Protein AF-V6M0J4-F1 (afdb_monomer_lite)

Structure (mmCIF, N/CA/C/O backbone):
data_AF-V6M0J4-F1
#
_entry.id   AF-V6M0J4-F1
#
loop_
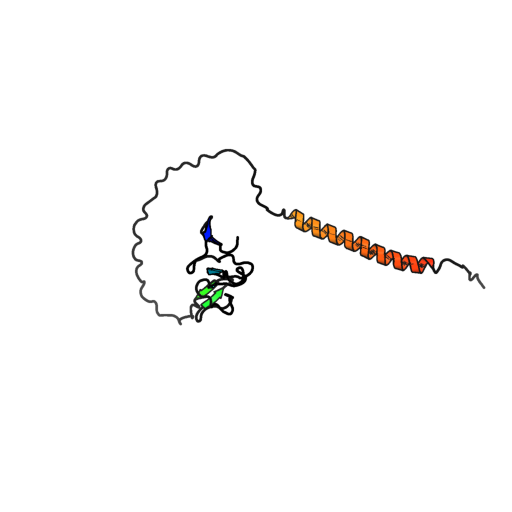_atom_site.group_PDB
_atom_site.id
_atom_site.type_symbol
_atom_site.label_atom_id
_atom_site.label_alt_id
_atom_site.label_comp_id
_atom_site.label_asym_id
_atom_site.label_entity_id
_atom_site.label_seq_id
_atom_site.pdbx_PDB_ins_code
_atom_site.Cartn_x
_atom_site.Cartn_y
_atom_site.Cartn_z
_atom_site.occupancy
_atom_site.B_iso_or_equiv
_atom_site.auth_seq_id
_atom_site.auth_comp_id
_atom_site.auth_asym_id
_atom_site.auth_atom_id
_atom_site.pdbx_PDB_model_num
ATOM 1 N N . MET A 1 1 ? 11.066 2.388 -6.222 1.00 78.69 1 MET A N 1
ATOM 2 C CA . MET A 1 1 ? 11.862 1.224 -5.805 1.00 78.69 1 MET A CA 1
ATOM 3 C C . MET A 1 1 ? 10.951 0.380 -4.952 1.00 78.69 1 MET A C 1
ATOM 5 O O . MET A 1 1 ? 10.322 0.943 -4.059 1.00 78.69 1 MET A O 1
ATOM 9 N N . ASP A 1 2 ? 10.825 -0.899 -5.272 1.00 92.31 2 ASP A N 1
ATOM 10 C CA . ASP A 1 2 ? 10.131 -1.843 -4.402 1.00 92.31 2 ASP A CA 1
ATOM 11 C C . ASP A 1 2 ? 10.992 -2.155 -3.166 1.00 92.31 2 ASP A C 1
ATOM 13 O O . ASP A 1 2 ? 12.186 -1.837 -3.140 1.00 92.31 2 ASP A O 1
ATOM 17 N N . GLY A 1 3 ? 10.378 -2.693 -2.113 1.00 94.94 3 GLY A N 1
ATOM 18 C CA . GLY A 1 3 ? 11.055 -2.979 -0.843 1.00 94.94 3 GLY A CA 1
ATOM 19 C C . GLY A 1 3 ? 11.372 -1.737 -0.004 1.00 94.94 3 GLY A C 1
ATOM 20 O O . GLY A 1 3 ? 12.173 -1.810 0.931 1.00 94.94 3 GLY A O 1
ATOM 21 N N . GLN A 1 4 ? 10.751 -0.592 -0.313 1.00 96.81 4 GLN A N 1
ATOM 22 C CA . GLN A 1 4 ? 10.902 0.646 0.454 1.00 96.81 4 GLN A CA 1
ATOM 23 C C . GLN A 1 4 ? 9.554 1.210 0.902 1.00 96.81 4 GLN A C 1
ATOM 25 O O . GLN A 1 4 ? 8.561 1.144 0.177 1.00 96.81 4 GLN A O 1
ATOM 30 N N . TYR A 1 5 ? 9.537 1.806 2.090 1.00 96.00 5 TYR A N 1
ATOM 31 C CA . TYR A 1 5 ? 8.404 2.543 2.636 1.00 96.00 5 TYR A CA 1
ATOM 32 C C . TYR A 1 5 ? 8.797 3.997 2.905 1.00 96.00 5 TYR A C 1
ATOM 34 O O . TYR A 1 5 ? 9.978 4.348 2.979 1.00 96.00 5 TYR A O 1
ATOM 42 N N . CYS A 1 6 ? 7.794 4.862 3.031 1.00 94.31 6 CYS A N 1
ATOM 43 C CA . CYS A 1 6 ? 8.013 6.268 3.337 1.00 94.31 6 CYS A CA 1
ATOM 44 C C . CYS A 1 6 ? 8.075 6.470 4.855 1.00 94.31 6 CYS A C 1
ATOM 46 O O . CYS A 1 6 ? 7.067 6.284 5.546 1.00 94.31 6 CYS A O 1
ATOM 48 N N . ASN A 1 7 ? 9.236 6.886 5.361 1.00 94.12 7 ASN A N 1
ATOM 49 C CA . ASN A 1 7 ? 9.404 7.330 6.740 1.00 94.12 7 ASN A CA 1
ATOM 50 C C . ASN A 1 7 ? 9.652 8.845 6.754 1.00 94.12 7 ASN A C 1
ATOM 52 O O . ASN A 1 7 ? 10.769 9.321 6.536 1.00 94.12 7 ASN A O 1
ATOM 56 N N . GLY A 1 8 ? 8.576 9.613 6.933 1.00 90.50 8 GLY A N 1
ATOM 57 C CA . GLY A 1 8 ? 8.615 11.070 6.837 1.00 90.50 8 GLY A CA 1
ATOM 58 C C . GLY A 1 8 ? 8.882 11.536 5.405 1.00 90.50 8 GLY A C 1
ATOM 59 O O . GLY A 1 8 ? 7.976 11.549 4.580 1.00 90.50 8 GLY A O 1
ATOM 60 N N . SER A 1 9 ? 10.117 11.949 5.115 1.00 90.50 9 SER A N 1
ATOM 61 C CA . SER A 1 9 ? 10.560 12.367 3.768 1.00 90.50 9 SER A CA 1
ATOM 62 C C . SER A 1 9 ? 11.628 11.445 3.174 1.00 90.50 9 SER A C 1
ATOM 64 O O . SER A 1 9 ? 12.157 11.725 2.100 1.00 90.50 9 SER A O 1
ATOM 66 N N . THR A 1 10 ? 11.948 10.350 3.864 1.00 94.88 10 THR A N 1
ATOM 67 C CA . THR A 1 10 ? 13.037 9.444 3.498 1.00 94.88 10 THR A CA 1
ATOM 68 C C . THR A 1 10 ? 12.475 8.100 3.061 1.00 94.88 10 THR A C 1
ATOM 70 O O . THR A 1 10 ? 11.574 7.550 3.698 1.00 94.88 10 THR A O 1
ATOM 73 N N . ALA A 1 11 ? 13.020 7.566 1.971 1.00 95.94 11 ALA A N 1
ATOM 74 C CA . ALA A 1 11 ? 12.740 6.207 1.543 1.00 95.94 11 ALA A CA 1
ATOM 75 C C . ALA A 1 11 ? 13.604 5.235 2.361 1.00 95.94 11 ALA A C 1
ATOM 77 O O . ALA A 1 11 ? 14.831 5.346 2.373 1.00 95.94 11 ALA A O 1
ATOM 78 N N . THR A 1 12 ? 12.952 4.314 3.066 1.00 97.06 12 THR A N 1
ATOM 79 C CA . THR A 1 12 ? 13.591 3.409 4.031 1.00 97.06 12 THR A CA 1
ATOM 80 C C . THR A 1 12 ? 13.243 1.966 3.691 1.00 97.06 12 THR A C 1
ATOM 82 O O . THR A 1 12 ? 12.137 1.693 3.229 1.00 97.06 12 THR A O 1
ATOM 85 N N . THR A 1 13 ? 14.166 1.032 3.924 1.00 96.94 13 THR A N 1
ATOM 86 C CA . THR A 1 13 ? 13.932 -0.407 3.728 1.00 96.94 13 THR A CA 1
ATOM 87 C C . THR A 1 13 ? 12.759 -0.899 4.566 1.00 96.94 13 THR A C 1
ATOM 89 O O . THR A 1 13 ? 12.646 -0.550 5.740 1.00 96.94 13 THR A O 1
ATOM 92 N N . CYS A 1 14 ? 11.899 -1.715 3.967 1.00 97.56 14 CYS A N 1
ATOM 93 C CA . CYS A 1 14 ? 10.737 -2.284 4.639 1.00 97.56 14 CYS A CA 1
ATOM 94 C C . CYS A 1 14 ? 11.093 -3.190 5.824 1.00 97.56 14 CYS A C 1
ATOM 96 O O . CYS A 1 14 ? 12.137 -3.841 5.834 1.00 97.56 14 CYS A O 1
ATOM 98 N N . ALA A 1 15 ? 10.204 -3.217 6.816 1.00 95.69 15 ALA A N 1
ATOM 99 C CA . ALA A 1 15 ? 10.331 -3.986 8.050 1.00 95.69 15 ALA A CA 1
ATOM 100 C C . ALA A 1 15 ? 8.933 -4.362 8.571 1.00 95.69 15 ALA A C 1
ATOM 102 O O . ALA A 1 15 ? 7.943 -3.745 8.179 1.00 95.69 15 ALA A O 1
ATOM 103 N N . ASP A 1 16 ? 8.843 -5.349 9.461 1.00 94.00 16 ASP A N 1
ATOM 104 C CA . ASP A 1 16 ? 7.561 -5.935 9.883 1.00 94.00 16 ASP A CA 1
ATOM 105 C C . ASP A 1 16 ? 6.618 -4.964 10.627 1.00 94.00 16 ASP A C 1
ATOM 107 O O . ASP A 1 16 ? 5.401 -5.066 10.488 1.00 94.00 16 ASP A O 1
ATOM 111 N N . ASP A 1 17 ? 7.152 -3.979 11.359 1.00 89.62 17 ASP A N 1
ATOM 112 C CA . ASP A 1 17 ? 6.377 -3.094 12.252 1.00 89.62 17 ASP A CA 1
ATOM 113 C C . ASP A 1 17 ? 6.244 -1.640 11.753 1.00 89.62 17 ASP A C 1
ATOM 115 O O . ASP A 1 17 ? 6.164 -0.687 12.534 1.00 89.62 17 ASP A O 1
ATOM 119 N N . ILE A 1 18 ? 6.228 -1.434 10.437 1.00 93.88 18 ILE A N 1
ATOM 120 C CA . ILE A 1 18 ? 6.093 -0.093 9.850 1.00 93.88 18 ILE A CA 1
ATOM 121 C C . ILE A 1 18 ? 4.649 0.432 9.896 1.00 93.88 18 ILE A C 1
ATOM 123 O O . ILE A 1 18 ? 3.673 -0.318 9.888 1.00 93.88 18 ILE A O 1
ATOM 127 N N . THR A 1 19 ? 4.505 1.759 9.919 1.00 90.25 19 THR A N 1
ATOM 128 C CA . THR A 1 19 ? 3.200 2.445 9.979 1.00 90.25 19 THR A CA 1
ATOM 129 C C . THR A 1 19 ? 2.679 2.903 8.617 1.00 90.25 19 THR A C 1
ATOM 131 O O . THR A 1 19 ? 1.514 3.281 8.506 1.00 90.25 19 THR A O 1
ATOM 134 N N . SER A 1 20 ? 3.511 2.868 7.573 1.00 92.06 20 SER A N 1
ATOM 135 C CA . SER A 1 20 ? 3.124 3.186 6.197 1.00 92.06 20 SER A CA 1
ATOM 136 C C . SER A 1 20 ? 3.437 2.012 5.273 1.00 92.06 20 SER A C 1
ATOM 138 O O . SER A 1 20 ? 4.304 1.197 5.569 1.00 92.06 20 SER A O 1
ATOM 140 N N . ALA A 1 21 ? 2.692 1.885 4.174 1.00 94.06 21 ALA A N 1
ATOM 141 C CA . ALA A 1 21 ? 2.801 0.721 3.303 1.00 94.06 21 ALA A CA 1
ATOM 142 C C . ALA A 1 21 ? 4.182 0.619 2.645 1.00 94.06 21 ALA A C 1
ATOM 144 O O . ALA A 1 21 ? 4.661 1.570 2.018 1.00 94.06 21 ALA A O 1
ATOM 145 N N . CYS A 1 22 ? 4.767 -0.572 2.734 1.00 97.19 22 CYS A N 1
ATOM 146 C CA . CYS A 1 22 ? 5.879 -0.974 1.896 1.00 97.19 22 CYS A CA 1
ATOM 147 C C . CYS A 1 22 ? 5.429 -0.993 0.434 1.00 97.19 22 CYS A C 1
ATOM 149 O O . CYS A 1 22 ? 4.379 -1.551 0.101 1.00 97.19 22 CYS A O 1
ATOM 151 N N . LYS A 1 23 ? 6.213 -0.381 -0.452 1.00 96.19 23 LYS A N 1
ATOM 152 C CA . LYS A 1 23 ? 5.979 -0.467 -1.890 1.00 96.19 23 LYS A CA 1
ATOM 153 C C . LYS A 1 23 ? 6.438 -1.841 -2.377 1.00 96.19 23 LYS A C 1
ATOM 155 O O . LYS A 1 23 ? 7.636 -2.101 -2.415 1.00 96.19 23 LYS A O 1
ATOM 160 N N . CYS A 1 24 ? 5.484 -2.686 -2.751 1.00 96.56 24 CYS A N 1
ATOM 161 C CA . CYS A 1 24 ? 5.719 -4.003 -3.338 1.00 96.56 24 CYS A CA 1
ATOM 162 C C . CYS A 1 24 ? 4.909 -4.108 -4.629 1.00 96.56 24 CYS A C 1
ATOM 164 O O . CYS A 1 24 ? 3.710 -4.371 -4.574 1.00 96.56 24 CYS A O 1
ATOM 166 N N . GLN A 1 25 ? 5.529 -3.798 -5.770 1.00 94.12 25 GLN A N 1
ATOM 167 C CA . GLN A 1 25 ? 4.882 -3.737 -7.082 1.00 94.12 25 GLN A CA 1
ATOM 168 C C . GLN A 1 25 ? 3.477 -3.104 -6.997 1.00 94.12 25 GLN A C 1
ATOM 170 O O . GLN A 1 25 ? 3.353 -1.916 -6.668 1.00 94.12 25 GLN A O 1
ATOM 175 N N . ASP A 1 26 ? 2.429 -3.899 -7.228 1.00 92.31 26 ASP A N 1
ATOM 176 C CA . ASP A 1 26 ? 1.028 -3.478 -7.214 1.00 92.31 26 ASP A CA 1
ATOM 177 C C . ASP A 1 26 ? 0.228 -4.000 -6.005 1.00 92.31 26 ASP A C 1
ATOM 179 O O . ASP A 1 26 ? -0.954 -3.672 -5.872 1.00 92.31 26 ASP A O 1
ATOM 183 N N . VAL A 1 27 ? 0.838 -4.772 -5.094 1.00 94.44 27 VAL A N 1
ATOM 184 C CA . VAL A 1 27 ? 0.149 -5.258 -3.887 1.00 94.44 27 VAL A CA 1
ATOM 185 C C . VAL A 1 27 ? 0.135 -4.198 -2.786 1.00 94.44 27 VAL A C 1
ATOM 187 O O . VAL A 1 27 ? 1.098 -3.465 -2.555 1.00 94.44 27 VAL A O 1
ATOM 190 N N . ALA A 1 28 ? -1.011 -4.084 -2.116 1.00 93.56 28 ALA A N 1
ATOM 191 C CA . ALA A 1 28 ? -1.255 -3.070 -1.102 1.00 93.56 28 ALA A CA 1
ATOM 192 C C . ALA A 1 28 ? -1.072 -3.618 0.318 1.00 93.56 28 ALA A C 1
ATOM 194 O O . ALA A 1 28 ? -1.165 -4.817 0.568 1.00 93.56 28 ALA A O 1
ATOM 195 N N . ASN A 1 29 ? -0.880 -2.691 1.257 1.00 95.12 29 ASN A N 1
ATOM 196 C CA . ASN A 1 29 ? -0.872 -2.939 2.700 1.00 95.12 29 ASN A CA 1
ATOM 197 C C . ASN A 1 29 ? 0.197 -3.937 3.182 1.00 95.12 29 ASN A C 1
ATOM 199 O O . ASN A 1 29 ? 0.047 -4.540 4.247 1.00 95.12 29 ASN A O 1
ATOM 203 N N . CYS A 1 30 ? 1.287 -4.086 2.429 1.00 96.88 30 CYS A N 1
ATOM 204 C CA . CYS A 1 30 ? 2.440 -4.862 2.857 1.00 96.88 30 CYS A CA 1
ATOM 205 C C . CYS A 1 30 ? 3.253 -4.098 3.915 1.00 96.88 30 CYS A C 1
ATOM 207 O O . CYS A 1 30 ? 3.483 -2.893 3.781 1.00 96.88 30 CYS A O 1
ATOM 209 N N . ALA A 1 31 ? 3.733 -4.813 4.928 1.00 97.31 31 ALA A N 1
ATOM 210 C CA . ALA A 1 31 ? 4.828 -4.377 5.792 1.00 97.31 31 ALA A CA 1
ATOM 211 C C . ALA A 1 31 ? 6.186 -4.753 5.179 1.00 97.31 31 ALA A C 1
ATOM 213 O O . ALA A 1 31 ? 7.124 -3.964 5.211 1.00 97.31 31 ALA A O 1
ATOM 214 N N . THR A 1 32 ? 6.263 -5.917 4.530 1.00 97.38 32 THR A N 1
ATOM 215 C CA . THR A 1 32 ? 7.442 -6.401 3.796 1.00 97.38 32 THR A CA 1
ATOM 216 C C . THR A 1 32 ? 7.022 -7.014 2.462 1.00 97.38 32 THR A C 1
ATOM 218 O O . THR A 1 32 ? 5.898 -7.505 2.327 1.00 97.38 32 THR A O 1
ATOM 221 N N . CYS A 1 33 ? 7.908 -6.989 1.465 1.00 97.50 33 CYS A N 1
ATOM 222 C CA . CYS A 1 33 ? 7.696 -7.693 0.200 1.00 97.50 33 CYS A CA 1
ATOM 223 C C . CYS A 1 33 ? 8.212 -9.126 0.301 1.00 97.50 33 CYS A C 1
ATOM 225 O O . CYS A 1 33 ? 9.147 -9.404 1.049 1.00 97.50 33 CYS A O 1
ATOM 227 N N . ASN A 1 34 ? 7.621 -10.030 -0.469 1.00 96.00 34 ASN A N 1
ATOM 228 C CA . ASN A 1 34 ? 8.179 -11.353 -0.667 1.00 96.00 34 ASN A CA 1
ATOM 229 C C . ASN A 1 34 ? 9.226 -11.304 -1.788 1.00 96.00 34 ASN A C 1
ATOM 231 O O . ASN A 1 34 ? 8.898 -11.079 -2.947 1.00 96.00 34 ASN A O 1
ATOM 235 N N . ASP A 1 35 ? 10.498 -11.531 -1.474 1.00 91.75 35 ASP A N 1
ATOM 236 C CA . ASP A 1 35 ? 11.554 -11.463 -2.492 1.00 91.75 35 ASP A CA 1
ATOM 237 C C . ASP A 1 35 ? 11.554 -12.674 -3.442 1.00 91.75 35 ASP A C 1
ATOM 239 O O . ASP A 1 35 ? 12.111 -12.611 -4.538 1.00 91.75 35 ASP A O 1
ATOM 243 N N . THR A 1 36 ? 10.903 -13.781 -3.061 1.00 92.75 36 THR A N 1
ATOM 244 C CA . THR A 1 36 ? 10.905 -15.023 -3.859 1.00 92.75 36 THR A CA 1
ATOM 245 C C . THR A 1 36 ? 10.066 -14.937 -5.132 1.00 92.75 36 THR A C 1
ATOM 247 O O . THR A 1 36 ? 10.322 -15.679 -6.079 1.00 92.75 36 THR A O 1
ATOM 250 N N . ASP A 1 37 ? 9.110 -14.009 -5.189 1.00 93.12 37 ASP A N 1
ATOM 251 C CA . ASP A 1 37 ? 8.257 -13.752 -6.356 1.00 93.12 37 ASP A CA 1
ATOM 252 C C . ASP A 1 37 ? 8.481 -12.355 -6.962 1.00 93.12 37 ASP A C 1
ATOM 254 O O . ASP A 1 37 ? 7.623 -11.812 -7.667 1.00 93.12 37 ASP A O 1
ATOM 258 N N . GLY A 1 38 ? 9.646 -11.765 -6.675 1.00 89.75 38 GLY A N 1
ATOM 259 C CA . GLY A 1 38 ? 10.015 -10.430 -7.138 1.00 89.75 38 GLY A CA 1
ATOM 260 C C . GLY A 1 38 ? 9.219 -9.302 -6.476 1.00 89.75 38 GLY A C 1
ATOM 261 O O . GLY A 1 38 ? 9.142 -8.213 -7.043 1.00 89.75 38 GLY A O 1
ATOM 262 N N . GLY A 1 39 ? 8.597 -9.536 -5.318 1.00 92.56 39 GLY A N 1
ATOM 263 C CA . GLY A 1 39 ? 7.768 -8.555 -4.617 1.00 92.56 39 GLY A CA 1
ATOM 264 C C . GLY A 1 39 ? 6.338 -8.471 -5.148 1.00 92.56 39 GLY A C 1
ATOM 265 O O . GLY A 1 39 ? 5.670 -7.458 -4.936 1.00 92.56 39 GLY A O 1
ATOM 266 N N . SER A 1 40 ? 5.878 -9.512 -5.850 1.00 95.19 40 SER A N 1
ATOM 267 C CA . SER A 1 40 ? 4.503 -9.611 -6.366 1.00 95.19 40 SER A CA 1
ATOM 268 C C . SER A 1 40 ? 3.503 -9.986 -5.266 1.00 95.19 40 SER A C 1
ATOM 270 O O . SER A 1 40 ? 2.291 -9.901 -5.475 1.00 95.19 40 SER A O 1
ATOM 272 N N . SER A 1 41 ? 4.001 -10.387 -4.095 1.00 96.44 41 SER A N 1
ATOM 273 C CA . SER A 1 41 ? 3.228 -10.592 -2.876 1.00 96.44 41 SER A CA 1
ATOM 274 C C . SER A 1 41 ? 3.872 -9.929 -1.658 1.00 96.44 41 SER A C 1
ATOM 276 O O . SER A 1 41 ? 5.057 -9.583 -1.647 1.00 96.44 41 SER A O 1
ATOM 278 N N . CYS A 1 42 ? 3.075 -9.738 -0.610 1.00 97.62 42 CYS A N 1
ATOM 279 C CA . CYS A 1 42 ? 3.567 -9.329 0.694 1.00 97.62 42 CYS A CA 1
ATOM 280 C C . CYS A 1 42 ? 4.219 -10.522 1.414 1.00 97.62 42 CYS A C 1
ATOM 282 O O . CYS A 1 42 ? 3.669 -11.625 1.423 1.00 97.62 42 CYS A O 1
ATOM 284 N N . GLY A 1 43 ? 5.351 -10.283 2.077 1.00 96.75 43 GLY A N 1
ATOM 285 C CA . GLY A 1 43 ? 5.927 -11.212 3.056 1.00 96.75 43 GLY A CA 1
ATOM 286 C C . GLY A 1 43 ? 5.218 -11.111 4.411 1.00 96.75 43 GLY A C 1
ATOM 287 O O . GLY A 1 43 ? 4.937 -12.120 5.052 1.00 96.75 43 GLY A O 1
ATOM 288 N N . ALA A 1 44 ? 4.856 -9.889 4.802 1.00 97.12 44 ALA A N 1
ATOM 289 C CA . ALA A 1 44 ? 4.070 -9.572 5.986 1.00 97.12 44 ALA A CA 1
ATOM 290 C C . ALA A 1 44 ? 3.104 -8.420 5.691 1.00 97.12 44 ALA A C 1
ATOM 292 O O . ALA A 1 44 ? 3.365 -7.574 4.830 1.00 97.12 44 ALA A O 1
ATOM 293 N N . CYS A 1 45 ? 1.994 -8.369 6.424 1.00 97.12 45 CYS A N 1
ATOM 294 C CA . CYS A 1 45 ? 0.997 -7.308 6.311 1.00 97.12 45 CYS A CA 1
ATOM 295 C C . CYS A 1 45 ? 1.201 -6.208 7.344 1.00 97.12 45 CYS A C 1
ATOM 297 O O . CYS A 1 45 ? 1.669 -6.468 8.451 1.00 97.12 45 CYS A O 1
ATOM 299 N N . LEU A 1 46 ? 0.748 -4.998 7.009 1.00 95.38 46 LEU A N 1
ATOM 300 C CA . LEU A 1 46 ? 0.591 -3.920 7.980 1.00 95.38 46 LEU A CA 1
ATOM 301 C C . LEU A 1 46 ? -0.317 -4.336 9.147 1.00 95.38 46 LEU A C 1
ATOM 303 O O . LEU A 1 46 ? -1.101 -5.292 9.080 1.00 95.38 46 LEU A O 1
ATOM 307 N N . LYS A 1 47 ? -0.220 -3.577 10.241 1.00 94.19 47 LYS A N 1
ATOM 308 C CA . LYS A 1 47 ? -0.931 -3.873 11.483 1.00 94.19 47 LYS A CA 1
ATOM 309 C C . LYS A 1 47 ? -2.438 -4.023 11.256 1.00 94.19 47 LYS A C 1
ATOM 311 O O . LYS A 1 47 ? -3.057 -3.238 10.548 1.00 94.19 47 LYS A O 1
ATOM 316 N N . ASN A 1 48 ? -3.008 -5.032 11.914 1.00 94.62 48 ASN A N 1
ATOM 317 C CA . ASN A 1 48 ? -4.423 -5.419 11.863 1.00 94.62 48 ASN A CA 1
ATOM 318 C C . ASN A 1 48 ? -4.910 -6.024 10.538 1.00 94.62 48 ASN A C 1
ATOM 320 O O . ASN A 1 48 ? -6.112 -6.218 10.386 1.00 94.62 48 ASN A O 1
ATOM 324 N N . LEU A 1 49 ? -4.013 -6.398 9.623 1.00 95.75 49 LEU A N 1
ATOM 325 C CA . LEU A 1 49 ? -4.363 -7.153 8.420 1.00 95.75 49 LEU A CA 1
ATOM 326 C C . LEU A 1 49 ? -3.910 -8.616 8.511 1.00 95.75 49 LEU A C 1
ATOM 328 O O . LEU A 1 49 ? -2.933 -8.950 9.187 1.00 95.75 49 LEU A O 1
ATOM 332 N N . LYS A 1 50 ? -4.657 -9.496 7.847 1.00 96.44 50 LYS A N 1
ATOM 333 C CA . LYS A 1 50 ? -4.347 -10.916 7.665 1.00 96.44 50 LYS A CA 1
ATOM 334 C C . LYS A 1 50 ? -3.549 -11.090 6.373 1.00 96.44 50 LYS A C 1
ATOM 336 O O . LYS A 1 50 ? -3.889 -10.479 5.363 1.00 96.44 50 LYS A O 1
ATOM 341 N N . LEU A 1 51 ? -2.523 -11.939 6.425 1.00 96.31 51 LEU A N 1
ATOM 342 C CA . LEU A 1 51 ? -1.801 -12.399 5.243 1.00 96.31 51 LEU A CA 1
ATOM 343 C C . LEU A 1 51 ? -2.520 -13.624 4.682 1.00 96.31 51 LEU A C 1
ATOM 345 O O . LEU A 1 51 ? -2.566 -14.657 5.346 1.00 96.31 51 LEU A O 1
ATOM 349 N N . ASP A 1 52 ? -3.060 -13.502 3.475 1.00 95.88 52 ASP A N 1
ATOM 350 C CA . ASP A 1 52 ? -3.748 -14.590 2.778 1.00 95.88 52 ASP A CA 1
ATOM 351 C C . ASP A 1 52 ? -3.222 -14.705 1.349 1.00 95.88 52 ASP A C 1
ATOM 353 O O . ASP A 1 52 ? -3.325 -13.766 0.561 1.00 95.88 52 ASP A O 1
ATOM 357 N N . GLY A 1 53 ? -2.556 -15.818 1.033 1.00 94.50 53 GLY A N 1
ATOM 358 C CA . GLY A 1 53 ? -1.967 -16.029 -0.293 1.00 94.50 53 GLY A CA 1
ATOM 359 C C . GLY A 1 53 ? -1.012 -14.914 -0.740 1.00 94.50 53 GLY A C 1
ATOM 360 O O . GLY A 1 53 ? -0.919 -14.632 -1.933 1.00 94.50 53 GLY A O 1
ATOM 361 N N . GLY A 1 54 ? -0.349 -14.239 0.207 1.00 95.94 54 GLY A N 1
ATOM 362 C CA . GLY A 1 54 ? 0.536 -13.113 -0.092 1.00 95.94 54 GLY A CA 1
ATOM 363 C C . GLY A 1 54 ? -0.167 -11.758 -0.262 1.00 95.94 54 GLY A C 1
ATOM 364 O O . GLY A 1 54 ? 0.460 -10.789 -0.686 1.00 95.94 54 GLY A O 1
ATOM 365 N N . LYS A 1 55 ? -1.463 -11.664 0.051 1.00 96.56 55 LYS A N 1
ATOM 366 C CA . LYS A 1 55 ? -2.258 -10.430 0.004 1.00 96.56 55 LYS A CA 1
ATOM 367 C C . LYS A 1 55 ? -2.646 -9.979 1.405 1.00 96.56 55 LYS A C 1
ATOM 369 O O . LYS A 1 55 ? -2.825 -10.793 2.308 1.00 96.56 55 LYS A O 1
ATOM 374 N N . CYS A 1 56 ? -2.822 -8.671 1.547 1.00 96.50 56 CYS A N 1
ATOM 375 C CA . CYS A 1 56 ? -3.187 -8.001 2.788 1.00 96.50 56 CYS A CA 1
ATOM 376 C C . CYS A 1 56 ? -4.453 -7.174 2.552 1.00 96.50 56 CYS A C 1
ATOM 378 O O . CYS A 1 56 ? -4.417 -5.946 2.490 1.00 96.50 56 CYS A O 1
ATOM 380 N N . GLU A 1 57 ? -5.573 -7.860 2.338 1.00 94.50 57 GLU A N 1
ATOM 381 C CA . GLU A 1 57 ? -6.861 -7.237 1.981 1.00 94.50 57 GLU A CA 1
ATOM 382 C C . GLU A 1 57 ? -7.946 -7.491 3.032 1.00 94.50 57 GLU A C 1
ATOM 384 O O . GLU A 1 57 ? -8.993 -6.852 3.015 1.00 94.50 57 GLU A O 1
ATOM 389 N N . VAL A 1 58 ? -7.691 -8.400 3.976 1.00 95.12 58 VAL A N 1
ATOM 390 C CA . VAL A 1 58 ? -8.657 -8.800 5.000 1.00 95.12 58 VAL A CA 1
ATOM 391 C C . VAL A 1 58 ? -8.186 -8.307 6.360 1.00 95.12 58 VAL A C 1
ATOM 393 O O . VAL A 1 58 ? -7.042 -8.537 6.753 1.00 95.12 58 VAL A O 1
ATOM 396 N N . CYS A 1 59 ? -9.074 -7.653 7.102 1.00 96.25 59 CYS A N 1
ATOM 397 C CA . CYS A 1 59 ? -8.791 -7.257 8.473 1.00 96.25 59 CYS A CA 1
ATOM 398 C C . CYS A 1 59 ? -8.727 -8.470 9.413 1.00 96.25 59 CYS A C 1
ATOM 400 O O . CYS A 1 59 ? -9.402 -9.490 9.227 1.00 96.25 59 CYS A O 1
ATOM 402 N N . LYS A 1 60 ? -7.896 -8.361 10.452 1.00 95.62 60 LYS A N 1
ATOM 403 C CA . LYS A 1 60 ? -7.932 -9.287 11.587 1.00 95.62 60 LYS A CA 1
ATOM 404 C C . LYS A 1 60 ? -9.299 -9.211 12.274 1.00 95.62 60 LYS A C 1
ATOM 406 O O . LYS A 1 60 ? -10.003 -8.213 12.158 1.00 95.62 60 LYS A O 1
ATOM 411 N N . ASP A 1 61 ? -9.678 -10.276 12.971 1.00 93.75 61 ASP A N 1
ATOM 412 C CA . ASP A 1 61 ? -10.962 -10.326 13.676 1.00 93.75 61 ASP A CA 1
ATOM 413 C C . ASP A 1 61 ? -11.048 -9.199 14.719 1.00 93.75 61 ASP A C 1
ATOM 415 O O . ASP A 1 61 ? -10.063 -8.904 15.398 1.00 93.75 61 ASP A O 1
ATOM 419 N N . GLY A 1 62 ? -12.208 -8.542 14.809 1.00 92.19 62 GLY A N 1
ATOM 420 C CA . GLY A 1 62 ? -12.406 -7.350 15.647 1.00 92.19 62 GLY A CA 1
ATOM 421 C C . GLY A 1 62 ? -11.963 -6.026 15.009 1.00 92.19 62 GLY A C 1
ATOM 422 O O . GLY A 1 62 ? -12.049 -4.982 15.653 1.00 92.19 62 GLY A O 1
ATOM 423 N N . PHE A 1 63 ? -11.516 -6.043 13.750 1.00 94.31 63 PHE A N 1
ATOM 424 C CA . PHE A 1 63 ? -11.172 -4.843 12.992 1.00 94.31 63 PHE A CA 1
ATOM 425 C C . PHE A 1 63 ? -12.021 -4.729 11.727 1.00 94.31 63 PHE A C 1
ATOM 427 O O . PHE A 1 63 ? -12.264 -5.720 11.038 1.00 94.31 63 PHE A O 1
ATOM 434 N N . GLU A 1 64 ? -12.416 -3.504 11.397 1.00 93.12 64 GLU A N 1
ATOM 435 C CA . GLU A 1 64 ? -13.112 -3.163 10.161 1.00 93.12 64 GLU A CA 1
ATOM 436 C C . GLU A 1 64 ? -12.245 -2.332 9.226 1.00 93.12 64 GLU A C 1
ATOM 438 O O . GLU A 1 64 ? -11.349 -1.590 9.634 1.00 93.12 64 GLU A O 1
ATOM 443 N N . MET A 1 65 ? -12.510 -2.488 7.933 1.00 91.06 65 MET A N 1
ATOM 444 C CA . MET A 1 65 ? -11.760 -1.821 6.885 1.00 91.06 65 MET A CA 1
ATOM 445 C C . MET A 1 65 ? -12.269 -0.394 6.718 1.00 91.06 65 MET A C 1
ATOM 447 O O . MET A 1 65 ? -13.402 -0.169 6.297 1.00 91.06 65 MET A O 1
ATOM 451 N N . LEU A 1 66 ? -11.405 0.575 6.997 1.00 89.75 66 LEU A N 1
ATOM 452 C CA . LEU A 1 66 ? -11.669 1.987 6.773 1.00 89.75 66 LEU A CA 1
ATOM 453 C C . LEU A 1 66 ? -10.635 2.517 5.778 1.00 89.75 66 LEU A C 1
ATOM 455 O O . LEU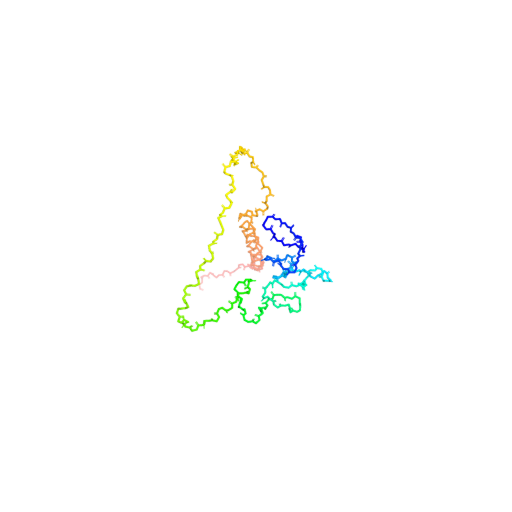 A 1 66 ? -9.485 2.828 6.101 1.00 89.75 66 LEU A O 1
ATOM 459 N N . GLY A 1 67 ? -11.039 2.548 4.509 1.00 87.56 67 GLY A N 1
ATOM 460 C CA . GLY A 1 67 ? -10.135 2.826 3.398 1.00 87.56 67 GLY A CA 1
ATOM 461 C C . GLY A 1 67 ? -9.108 1.706 3.222 1.00 87.56 67 GLY A C 1
ATOM 462 O O . GLY A 1 67 ? -9.460 0.607 2.814 1.00 87.56 67 GLY A O 1
ATOM 463 N N . LYS A 1 68 ? -7.832 1.999 3.500 1.00 84.38 68 LYS A N 1
ATOM 464 C CA . LYS A 1 68 ? -6.714 1.035 3.404 1.00 84.38 68 LYS A CA 1
ATOM 465 C C . LYS A 1 68 ? -6.215 0.543 4.765 1.00 84.38 68 LYS A C 1
ATOM 467 O O . LYS A 1 68 ? -5.254 -0.216 4.827 1.00 84.38 68 LYS A O 1
ATOM 472 N N . LEU A 1 69 ? -6.828 1.008 5.851 1.00 87.62 69 LEU A N 1
ATOM 473 C CA . LEU A 1 69 ? -6.437 0.664 7.211 1.00 87.62 69 LEU A CA 1
ATOM 474 C C . LEU A 1 69 ? -7.520 -0.185 7.869 1.00 87.62 69 LEU A C 1
ATOM 476 O O . LEU A 1 69 ? -8.707 0.030 7.640 1.00 87.62 69 LEU A O 1
ATOM 480 N N . CYS A 1 70 ? -7.100 -1.118 8.715 1.00 94.00 70 CYS A N 1
ATOM 481 C CA . CYS A 1 70 ? -8.002 -1.883 9.564 1.00 94.00 70 CYS A CA 1
ATOM 482 C C . CYS A 1 70 ? -8.053 -1.231 10.945 1.00 94.00 70 CYS A C 1
ATOM 484 O O . CYS A 1 70 ? -7.078 -1.273 11.707 1.00 94.00 70 CYS A O 1
ATOM 486 N N . VAL A 1 71 ? -9.181 -0.587 11.230 1.00 92.38 71 VAL A N 1
ATOM 487 C CA . VAL A 1 71 ? -9.453 0.106 12.493 1.00 92.38 71 VAL A CA 1
ATOM 488 C C . VAL A 1 71 ? -10.208 -0.825 13.423 1.00 92.38 71 VAL A C 1
ATOM 490 O O . VAL A 1 71 ? -10.955 -1.685 12.964 1.00 92.38 71 VAL A O 1
ATOM 493 N N . ALA A 1 72 ? -9.970 -0.711 14.728 1.00 90.88 72 ALA A N 1
ATOM 494 C CA . ALA A 1 72 ? -10.730 -1.503 15.680 1.00 90.88 72 ALA A CA 1
ATOM 495 C C . ALA A 1 72 ? -12.201 -1.116 15.541 1.00 90.88 72 ALA A C 1
ATOM 497 O O . ALA A 1 72 ? -12.531 0.071 15.509 1.00 90.88 72 ALA A O 1
ATOM 498 N N . LEU A 1 73 ? -13.063 -2.122 15.446 1.00 76.19 73 LEU A N 1
ATOM 499 C CA . LEU A 1 73 ? -14.471 -1.922 15.714 1.00 76.19 73 LEU A CA 1
ATOM 500 C C . LEU A 1 73 ? -14.551 -1.508 17.176 1.00 76.19 73 LEU A C 1
ATOM 502 O O . LEU A 1 73 ? -14.382 -2.341 18.067 1.00 76.19 73 LEU A O 1
ATOM 506 N N . GLU A 1 74 ? -14.789 -0.227 17.435 1.00 72.88 74 GLU A N 1
ATOM 507 C CA . GLU A 1 74 ? -15.446 0.138 18.676 1.00 72.88 74 GLU A CA 1
ATOM 508 C C . GLU A 1 74 ? -16.809 -0.540 18.580 1.00 72.88 74 GLU A C 1
ATOM 510 O O . GLU A 1 74 ? -17.750 -0.015 17.984 1.00 72.88 74 GLU A O 1
ATOM 515 N N . THR A 1 75 ? -16.903 -1.777 19.081 1.00 50.72 75 THR A N 1
ATOM 516 C CA . THR A 1 75 ? -18.193 -2.313 19.484 1.00 50.72 75 THR A CA 1
ATOM 517 C C . THR A 1 75 ? -18.796 -1.194 20.290 1.00 50.72 75 THR A C 1
ATOM 519 O O . THR A 1 75 ? -18.173 -0.776 21.267 1.00 50.72 75 THR A O 1
ATOM 522 N N . ALA A 1 76 ? -19.920 -0.659 19.815 1.00 51.16 76 ALA A N 1
ATOM 523 C CA . ALA A 1 76 ? -20.782 0.174 20.612 1.00 51.16 76 ALA A CA 1
ATOM 524 C C . ALA A 1 76 ? -20.999 -0.597 21.909 1.00 51.16 76 ALA A C 1
ATOM 526 O O . ALA A 1 76 ? -21.824 -1.506 21.983 1.00 51.16 76 ALA A O 1
ATOM 527 N N . VAL A 1 77 ? -20.160 -0.306 22.896 1.00 48.06 77 VAL A N 1
ATOM 528 C CA . VAL A 1 77 ? -20.454 -0.639 24.260 1.00 48.06 77 VAL A CA 1
ATOM 529 C C . VAL A 1 77 ? -21.673 0.230 24.505 1.00 48.06 77 VAL A C 1
ATOM 531 O O . VAL A 1 77 ? -21.658 1.439 24.244 1.00 48.06 77 VAL A O 1
ATOM 534 N N . GLU A 1 78 ? -22.772 -0.428 24.862 1.00 60.19 78 GLU A N 1
ATOM 535 C CA . GLU A 1 78 ? -23.910 0.175 25.547 1.00 60.19 78 GLU A CA 1
ATOM 536 C C . GLU A 1 78 ? -23.446 1.331 26.450 1.00 60.19 78 GLU A C 1
ATOM 538 O O . GLU A 1 78 ? -22.324 1.264 26.945 1.00 60.19 78 GLU A O 1
ATOM 543 N N . PRO A 1 79 ? -24.258 2.383 26.674 1.00 45.50 79 PRO A N 1
ATOM 544 C CA . PRO A 1 79 ? -23.860 3.531 27.486 1.00 45.50 79 PRO A CA 1
ATOM 545 C C . PRO A 1 79 ? -23.283 3.062 28.826 1.00 45.50 79 PRO A C 1
ATOM 547 O O . PRO A 1 79 ? -24.024 2.712 29.743 1.00 45.50 79 PRO A O 1
ATOM 550 N N . GLU A 1 80 ? -21.954 3.028 28.923 1.00 53.06 80 GLU A N 1
ATOM 551 C CA . GLU A 1 80 ? -21.284 2.793 30.183 1.00 53.06 80 GLU A CA 1
ATOM 552 C C . GLU A 1 80 ? -21.569 4.042 31.011 1.00 53.06 80 GLU A C 1
ATOM 554 O O . GLU A 1 80 ? -21.199 5.159 30.639 1.00 53.06 80 GLU A O 1
ATOM 559 N N . ASP A 1 81 ? -22.307 3.840 32.101 1.00 50.91 81 ASP A N 1
ATOM 560 C CA . ASP A 1 81 ? -22.380 4.744 33.243 1.00 50.91 81 ASP A CA 1
ATOM 561 C C . ASP A 1 81 ? -21.025 5.466 33.408 1.00 50.91 81 ASP A C 1
ATOM 563 O O . ASP A 1 81 ? -19.992 4.783 33.366 1.00 50.91 81 ASP A O 1
ATOM 567 N N . PRO A 1 82 ? -20.982 6.813 33.498 1.00 62.12 82 PRO A N 1
ATOM 568 C CA . PRO A 1 82 ? -19.737 7.557 33.394 1.00 62.12 82 PRO A CA 1
ATOM 569 C C . PRO A 1 82 ? -18.732 7.037 34.416 1.00 62.12 82 PRO A C 1
ATOM 571 O O . PRO A 1 82 ? -18.824 7.313 35.615 1.00 62.12 82 PRO A O 1
ATOM 574 N N . LYS A 1 83 ? -17.728 6.301 33.932 1.00 56.19 83 LYS A N 1
ATOM 575 C CA . LYS A 1 83 ? -16.544 5.996 34.723 1.00 56.19 83 LYS A CA 1
ATOM 576 C C . LYS A 1 83 ? -16.013 7.348 35.218 1.00 56.19 83 LYS A C 1
ATOM 578 O O . LYS A 1 83 ? -15.887 8.262 34.394 1.00 56.19 83 LYS A O 1
ATOM 583 N N . PRO A 1 84 ? -15.744 7.526 36.526 1.00 61.97 84 PRO A N 1
ATOM 584 C CA . PRO A 1 84 ? -15.192 8.778 37.020 1.00 61.97 84 PRO A CA 1
ATOM 585 C C . PRO A 1 84 ? -13.958 9.135 36.184 1.00 61.97 84 PRO A C 1
ATOM 587 O O . PRO A 1 84 ? -13.226 8.216 35.795 1.00 61.97 84 PRO A O 1
ATOM 590 N N . PRO A 1 85 ? -13.748 10.426 35.862 1.00 59.62 85 PRO A N 1
ATOM 591 C CA . PRO A 1 85 ? -12.674 10.832 34.972 1.00 59.62 85 PRO A CA 1
ATOM 592 C C . PRO A 1 85 ? -11.368 10.231 35.475 1.00 59.62 85 PRO A C 1
ATOM 594 O O . PRO A 1 85 ? -10.962 10.485 36.610 1.00 59.62 85 PRO A O 1
ATOM 597 N N . VAL A 1 86 ? -10.728 9.405 34.649 1.00 56.81 86 VAL A N 1
ATOM 598 C CA . VAL A 1 86 ? -9.331 9.059 34.882 1.00 56.81 86 VAL A CA 1
ATOM 599 C C . VAL A 1 86 ? -8.579 10.370 34.701 1.00 56.81 86 VAL A C 1
ATOM 601 O O . VAL A 1 86 ? -8.526 10.915 33.599 1.00 56.81 86 VAL A O 1
ATOM 604 N N . GLU A 1 87 ? -8.111 10.926 35.816 1.00 62.81 87 GLU A N 1
ATOM 605 C CA . GLU A 1 87 ? -7.327 12.152 35.845 1.00 62.81 87 GLU A CA 1
ATOM 606 C C . GLU A 1 87 ? -6.127 11.976 34.901 1.00 62.81 87 GLU A C 1
ATOM 608 O O . GLU A 1 87 ? -5.389 10.997 35.044 1.00 62.81 87 GLU A O 1
ATOM 613 N N . PRO A 1 88 ? -5.942 12.850 33.895 1.00 61.03 88 PRO A N 1
ATOM 614 C CA . PRO A 1 88 ? -4.794 12.760 33.012 1.00 61.03 88 PRO A CA 1
ATOM 615 C C . PRO A 1 88 ? -3.523 12.844 33.851 1.00 61.03 88 PRO A C 1
ATOM 617 O O . PRO A 1 88 ? -3.339 13.814 34.592 1.00 61.03 88 PRO A O 1
ATOM 620 N N . GLU A 1 89 ? -2.625 11.866 33.718 1.00 61.72 89 GLU A N 1
ATOM 621 C CA . GLU A 1 89 ? -1.251 12.069 34.159 1.00 61.72 89 GLU A CA 1
ATOM 622 C C . GLU A 1 89 ? -0.750 13.348 33.486 1.00 61.72 89 GLU A C 1
ATOM 624 O O . GLU A 1 89 ? -0.681 13.449 32.258 1.00 61.72 89 GLU A O 1
ATOM 629 N N . LYS A 1 90 ? -0.481 14.358 34.319 1.00 50.38 90 LYS A N 1
ATOM 630 C CA . LYS A 1 90 ? 0.131 15.630 33.944 1.00 50.38 90 LYS A CA 1
ATOM 631 C C . LYS A 1 90 ? 1.271 15.341 32.958 1.00 50.38 90 LYS A C 1
ATOM 633 O O . LYS A 1 90 ? 2.253 14.716 33.362 1.00 50.38 90 LYS A O 1
ATOM 638 N N . PRO A 1 91 ? 1.198 15.820 31.704 1.00 64.56 91 PRO A N 1
ATOM 639 C CA . PRO A 1 91 ? 2.347 15.777 30.822 1.00 64.56 91 PRO A CA 1
ATOM 640 C C . PRO A 1 91 ? 3.511 16.501 31.497 1.00 64.56 91 PRO A C 1
ATOM 642 O O . PRO A 1 91 ? 3.358 17.626 31.986 1.00 64.56 91 PRO A O 1
ATOM 645 N N . ASN A 1 92 ? 4.671 15.846 31.540 1.00 60.47 92 ASN A N 1
ATOM 646 C CA . ASN A 1 92 ? 5.924 16.501 31.894 1.00 60.47 92 ASN A CA 1
ATOM 647 C C . ASN A 1 92 ? 6.069 17.799 31.079 1.00 60.47 92 ASN A C 1
ATOM 649 O O . ASN A 1 92 ? 5.633 17.842 29.923 1.00 60.47 92 ASN A O 1
ATOM 653 N N . PRO A 1 93 ? 6.653 18.862 31.659 1.00 69.06 93 PRO A N 1
ATOM 654 C CA . PRO A 1 93 ? 6.764 20.143 30.978 1.00 69.06 93 PRO A CA 1
ATOM 655 C C . PRO A 1 93 ? 7.462 19.967 29.622 1.00 69.06 93 PRO A C 1
ATOM 657 O O . PRO A 1 93 ? 8.448 19.228 29.538 1.00 69.06 93 PRO A O 1
ATOM 660 N N . PRO A 1 94 ? 6.988 20.643 28.562 1.00 57.75 94 PRO A N 1
ATOM 661 C CA . PRO A 1 94 ? 7.696 20.655 27.296 1.00 57.75 94 PRO A CA 1
ATOM 662 C C . PRO A 1 94 ? 9.078 21.272 27.522 1.00 57.75 94 PRO A C 1
ATOM 664 O O . PRO A 1 94 ? 9.197 22.419 27.959 1.00 57.75 94 PRO A O 1
ATOM 667 N N . ILE A 1 95 ? 10.132 20.513 27.222 1.00 54.69 95 ILE A N 1
ATOM 668 C CA . ILE A 1 95 ? 11.454 21.091 27.000 1.00 54.69 95 ILE A CA 1
ATOM 669 C C . ILE A 1 95 ? 11.309 21.904 25.714 1.00 54.69 95 ILE A C 1
ATOM 671 O O . ILE A 1 95 ? 11.166 21.344 24.632 1.00 54.69 95 ILE A O 1
ATOM 675 N N . ASN A 1 96 ? 11.235 23.223 25.860 1.00 55.12 96 ASN A N 1
ATOM 676 C CA . ASN A 1 96 ? 11.164 24.178 24.764 1.00 55.12 96 ASN A CA 1
ATOM 677 C C . ASN A 1 96 ? 12.478 24.101 23.961 1.00 55.12 96 ASN A 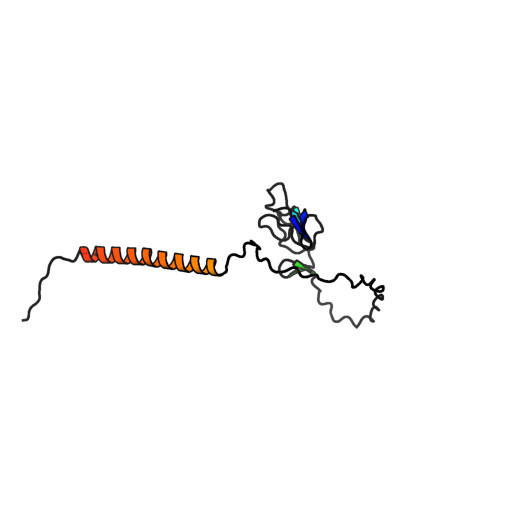C 1
ATOM 679 O O . ASN A 1 96 ? 13.534 24.356 24.546 1.00 55.12 96 ASN A O 1
ATOM 683 N N . PRO A 1 97 ? 12.471 23.729 22.669 1.00 57.88 97 PRO A N 1
ATOM 684 C CA . PRO A 1 97 ? 13.617 23.994 21.820 1.00 57.88 97 PRO A CA 1
ATOM 685 C C . PRO A 1 97 ? 13.678 25.498 21.529 1.00 57.88 97 PRO A C 1
ATOM 687 O O . PRO A 1 97 ? 12.763 26.073 20.943 1.00 57.88 97 PRO A O 1
ATOM 690 N N . ASP A 1 98 ? 14.781 26.090 21.977 1.00 47.62 98 ASP A N 1
ATOM 691 C CA . ASP A 1 98 ? 15.258 27.455 21.752 1.00 47.62 98 ASP A CA 1
ATOM 692 C C . ASP A 1 98 ? 14.726 28.129 20.460 1.00 47.62 98 ASP A C 1
ATOM 694 O O . ASP A 1 98 ? 14.970 27.634 19.353 1.00 47.62 98 ASP A O 1
ATOM 698 N N . PRO A 1 99 ? 14.026 29.277 20.551 1.00 58.84 99 PRO A N 1
ATOM 699 C CA . PRO A 1 99 ? 13.629 30.050 19.386 1.00 58.84 99 PRO A CA 1
ATOM 700 C C . PRO A 1 99 ? 14.775 30.975 18.954 1.00 58.84 99 PRO A C 1
ATOM 702 O O . PRO A 1 99 ? 14.766 32.177 19.219 1.00 58.84 99 PRO A O 1
ATOM 705 N N . SER A 1 100 ? 15.762 30.437 18.242 1.00 53.56 100 SER A N 1
ATOM 706 C CA . SER A 1 100 ? 16.655 31.255 17.411 1.00 53.56 100 SER A CA 1
ATOM 707 C C . SER A 1 100 ? 17.335 30.453 16.310 1.00 53.56 100 SER A C 1
ATOM 709 O O . SER A 1 100 ? 18.552 30.307 16.264 1.00 53.56 100 SER A O 1
ATOM 711 N N . VAL A 1 101 ? 16.552 30.013 15.323 1.00 51.00 101 VAL A N 1
ATOM 712 C CA . VAL A 1 101 ? 17.090 29.863 13.965 1.00 51.00 101 VAL A CA 1
ATOM 713 C C . VAL A 1 101 ? 16.220 30.667 13.010 1.00 51.00 101 VAL A C 1
ATOM 715 O O . VAL A 1 101 ? 15.187 30.232 12.512 1.00 51.00 101 VAL A O 1
ATOM 718 N N . LYS A 1 102 ? 16.665 31.906 12.817 1.00 49.47 102 LYS A N 1
ATOM 719 C CA . LYS A 1 102 ? 16.256 32.857 11.785 1.00 49.47 102 LYS A CA 1
ATOM 720 C C . LYS A 1 102 ? 16.093 32.151 10.425 1.00 49.47 102 LYS A C 1
ATOM 722 O O . LYS A 1 102 ? 17.100 31.666 9.902 1.00 49.47 102 LYS A O 1
ATOM 727 N N . PRO A 1 103 ? 14.898 32.143 9.803 1.00 46.75 103 PRO A N 1
ATOM 728 C CA . PRO A 1 103 ? 14.773 31.843 8.385 1.00 46.75 103 PRO A CA 1
ATOM 729 C C . PRO A 1 103 ? 15.522 32.942 7.637 1.00 46.75 103 PRO A C 1
ATOM 731 O O . PRO A 1 103 ? 15.153 34.116 7.663 1.00 46.75 103 PRO A O 1
ATOM 734 N N . THR A 1 104 ? 16.660 32.581 7.068 1.00 40.62 104 THR A N 1
ATOM 735 C CA . THR A 1 104 ? 17.304 33.405 6.057 1.00 40.62 104 THR A CA 1
ATOM 736 C C . THR A 1 104 ? 16.714 32.919 4.750 1.00 40.62 104 THR A C 1
ATOM 738 O O . THR A 1 104 ? 16.979 31.786 4.369 1.00 40.62 104 THR A O 1
ATOM 741 N N . ASP A 1 105 ? 15.862 33.735 4.134 1.00 56.31 105 ASP A N 1
ATOM 742 C CA . ASP A 1 105 ? 15.547 33.634 2.712 1.00 56.31 105 ASP A CA 1
ATOM 743 C C . ASP A 1 105 ? 16.857 33.600 1.914 1.00 56.31 105 ASP A C 1
ATOM 745 O O . ASP A 1 105 ? 17.711 34.473 2.103 1.00 56.31 105 ASP A O 1
ATOM 749 N N . PRO A 1 106 ? 16.986 32.674 0.959 1.00 51.25 106 PRO A N 1
ATOM 750 C CA . PRO A 1 106 ? 17.611 32.980 -0.303 1.00 51.25 106 PRO A CA 1
ATOM 751 C C . PRO A 1 106 ? 16.540 32.895 -1.389 1.00 51.25 106 PRO A C 1
ATOM 753 O O . PRO A 1 106 ? 16.033 31.829 -1.724 1.00 51.25 106 PRO A O 1
ATOM 756 N N . GLU A 1 107 ? 16.188 34.076 -1.883 1.00 46.22 107 GLU A N 1
ATOM 757 C CA . GLU A 1 107 ? 16.361 34.439 -3.285 1.00 46.22 107 GLU A CA 1
ATOM 758 C C . GLU A 1 107 ? 16.019 33.352 -4.316 1.00 46.22 107 GLU A C 1
ATOM 760 O O . GLU A 1 107 ? 16.695 32.336 -4.462 1.00 46.22 107 GLU A O 1
ATOM 765 N N . ALA A 1 108 ? 14.964 33.653 -5.073 1.00 55.34 108 ALA A N 1
ATOM 766 C CA . ALA A 1 108 ? 14.578 33.062 -6.342 1.00 55.34 108 ALA A CA 1
ATOM 767 C C . ALA A 1 108 ? 15.681 32.258 -7.051 1.00 55.34 108 ALA A C 1
ATOM 769 O O . ALA A 1 108 ? 16.641 32.815 -7.575 1.00 55.34 108 ALA A O 1
ATOM 770 N N . THR A 1 109 ? 15.461 30.954 -7.203 1.00 38.84 109 THR A N 1
ATOM 771 C CA . THR A 1 109 ? 15.815 30.239 -8.432 1.00 38.84 109 THR A CA 1
ATOM 772 C C . THR A 1 109 ? 14.833 29.085 -8.617 1.00 38.84 109 THR A C 1
ATOM 774 O O . THR A 1 109 ? 14.881 28.064 -7.935 1.00 38.84 109 THR A O 1
ATOM 777 N N . GLU A 1 110 ? 13.905 29.287 -9.545 1.00 59.62 110 GLU A N 1
ATOM 778 C CA . GLU A 1 110 ? 13.051 28.258 -10.127 1.00 59.62 110 GLU A CA 1
ATOM 779 C C . GLU A 1 110 ? 13.913 27.265 -10.923 1.00 59.62 110 GLU A C 1
ATOM 781 O O . GLU A 1 110 ? 14.359 27.589 -12.019 1.00 59.62 110 GLU A O 1
ATOM 786 N N . GLU A 1 111 ? 14.115 26.046 -10.420 1.00 52.81 111 GLU A N 1
ATOM 787 C CA . GLU A 1 111 ? 14.256 24.861 -11.277 1.00 52.81 111 GLU A CA 1
ATOM 788 C C . GLU A 1 111 ? 13.963 23.586 -10.469 1.00 52.81 111 GLU A C 1
ATOM 790 O O . GLU A 1 111 ? 14.834 22.990 -9.843 1.00 52.81 111 GLU A O 1
ATOM 795 N N . SER A 1 112 ? 12.705 23.141 -10.474 1.00 51.00 112 SER A N 1
ATOM 796 C CA . SER A 1 112 ? 12.326 21.827 -9.948 1.00 51.00 112 SER A CA 1
ATOM 797 C C . SER A 1 112 ? 11.680 21.008 -11.061 1.00 51.00 112 SER A C 1
ATOM 799 O O . SER A 1 112 ? 10.473 21.075 -11.294 1.00 51.00 112 SER A O 1
ATOM 801 N N . LYS A 1 113 ? 12.495 20.210 -11.765 1.00 54.34 113 LYS A N 1
ATOM 802 C CA . LYS A 1 113 ? 12.026 19.129 -12.647 1.00 54.34 113 LYS A CA 1
ATOM 803 C C . LYS A 1 113 ? 11.476 17.979 -11.805 1.00 54.34 113 LYS A C 1
ATOM 805 O O . LYS A 1 113 ? 12.059 16.905 -11.733 1.00 54.34 113 LYS A O 1
ATOM 810 N N . ASN A 1 114 ? 10.334 18.208 -11.174 1.00 44.81 114 ASN A N 1
ATOM 811 C CA . ASN A 1 114 ? 9.478 17.142 -10.685 1.00 44.81 114 ASN A CA 1
ATOM 812 C C . ASN A 1 114 ? 8.374 16.945 -11.714 1.00 44.81 114 ASN A C 1
ATOM 814 O O . ASN A 1 114 ? 7.702 17.903 -12.091 1.00 44.81 114 ASN A O 1
ATOM 818 N N . THR A 1 115 ? 8.218 15.711 -12.189 1.00 57.94 115 THR A N 1
ATOM 819 C CA . THR A 1 115 ? 7.303 15.287 -13.257 1.00 57.94 115 THR A CA 1
ATOM 820 C C . THR A 1 115 ? 5.836 15.441 -12.840 1.00 57.94 115 THR A C 1
ATOM 822 O O . THR A 1 115 ? 5.092 14.477 -12.682 1.00 57.94 115 THR A O 1
ATOM 825 N N . ARG A 1 116 ? 5.396 16.684 -12.658 1.00 48.06 116 ARG A N 1
ATOM 826 C CA . ARG A 1 116 ? 3.999 17.090 -12.710 1.00 48.06 116 ARG A CA 1
ATOM 827 C C . ARG A 1 116 ? 3.622 16.975 -14.180 1.00 48.06 116 ARG A C 1
ATOM 829 O O . ARG A 1 116 ? 3.930 17.869 -14.965 1.00 48.06 116 ARG A O 1
ATOM 836 N N . LEU A 1 117 ? 3.025 15.851 -14.579 1.00 58.75 117 LEU A N 1
ATOM 837 C CA . LEU A 1 117 ? 2.357 15.766 -15.876 1.00 58.75 117 LEU A CA 1
ATOM 838 C C . LEU A 1 117 ? 1.363 16.923 -15.916 1.00 58.75 117 LEU A C 1
ATOM 840 O O . LEU A 1 117 ? 0.376 16.925 -15.183 1.00 58.75 117 LEU A O 1
ATOM 844 N N . SER A 1 118 ? 1.707 17.952 -16.691 1.00 58.78 118 SER A N 1
ATOM 845 C CA . SER A 1 118 ? 0.889 19.143 -16.854 1.00 58.78 118 SER A CA 1
ATOM 846 C C . SER A 1 118 ? -0.524 18.685 -17.180 1.00 58.78 118 SER A C 1
ATOM 848 O O . SER A 1 118 ? -0.710 17.901 -18.112 1.00 58.78 118 SER A O 1
ATOM 850 N N . SER A 1 119 ? -1.519 19.149 -16.426 1.00 57.31 119 SER A N 1
ATOM 851 C CA . SER A 1 119 ? -2.932 18.820 -16.651 1.00 57.31 119 SER A CA 1
ATOM 852 C C . SER A 1 119 ? -3.386 19.123 -18.091 1.00 57.31 119 SER A C 1
ATOM 854 O O . SER A 1 119 ? -4.400 18.597 -18.540 1.00 57.31 119 SER A O 1
ATOM 856 N N . GLY A 1 120 ? -2.609 19.910 -18.850 1.00 58.88 120 GLY A N 1
ATOM 857 C CA . GLY A 1 120 ? -2.789 20.121 -20.287 1.00 58.88 120 GLY A CA 1
ATOM 858 C C . GLY A 1 120 ? -2.394 18.938 -21.188 1.00 58.88 120 GLY A C 1
ATOM 859 O O . GLY A 1 120 ? -2.973 18.785 -22.261 1.00 58.88 120 GLY A O 1
ATOM 860 N N . ALA A 1 121 ? -1.468 18.066 -20.775 1.00 72.81 121 ALA A N 1
ATOM 861 C CA . ALA A 1 121 ? -1.019 16.922 -21.578 1.00 72.81 121 ALA A CA 1
ATOM 862 C C . ALA A 1 121 ? -2.130 15.875 -21.764 1.00 72.81 121 ALA A C 1
ATOM 864 O O . ALA A 1 121 ? -2.311 15.341 -22.856 1.00 72.81 121 ALA A O 1
ATOM 865 N N . ILE A 1 122 ? -2.923 15.633 -20.717 1.00 73.81 122 ILE A N 1
ATOM 866 C CA . ILE A 1 122 ? -4.038 14.677 -20.752 1.00 73.81 122 ILE A CA 1
ATOM 867 C C . ILE A 1 122 ? -5.145 15.186 -21.688 1.00 73.81 122 ILE A C 1
ATOM 869 O O . ILE A 1 122 ? -5.645 14.430 -22.520 1.00 73.81 122 ILE A O 1
ATOM 873 N N . VAL A 1 123 ? -5.474 16.482 -21.624 1.00 78.94 123 VAL A N 1
ATOM 874 C CA . VAL A 1 123 ? -6.475 17.107 -22.508 1.00 78.94 123 VAL A CA 1
ATOM 875 C C . VAL A 1 123 ? -6.035 17.047 -23.977 1.00 78.94 123 VAL A C 1
ATOM 877 O O . VAL A 1 123 ? -6.843 16.723 -24.848 1.00 78.94 123 VAL A O 1
ATOM 880 N N . GLY A 1 124 ? -4.749 17.288 -24.259 1.00 76.88 124 GLY A N 1
ATOM 881 C CA . GLY A 1 124 ? -4.205 17.237 -25.619 1.00 76.88 124 GLY A CA 1
ATOM 882 C C . GLY A 1 124 ? -4.308 15.856 -26.277 1.00 76.88 124 GLY A C 1
ATOM 883 O O . GLY A 1 124 ? -4.688 15.763 -27.445 1.00 76.88 124 GLY A O 1
ATOM 884 N N . ILE A 1 125 ? -4.032 14.779 -25.531 1.00 84.00 125 ILE A N 1
ATOM 885 C CA . ILE A 1 125 ? -4.094 13.405 -26.063 1.00 84.00 125 ILE A CA 1
ATOM 886 C C . ILE A 1 125 ? -5.535 13.030 -26.428 1.00 84.00 125 ILE A C 1
ATOM 888 O O . ILE A 1 125 ? -5.771 12.490 -27.508 1.00 84.00 125 ILE A O 1
ATOM 892 N N . VAL A 1 126 ? -6.509 13.358 -25.573 1.00 84.44 126 VAL A N 1
ATOM 893 C CA . VAL A 1 126 ? -7.924 13.037 -25.828 1.00 84.44 126 VAL A CA 1
ATOM 894 C C . VAL A 1 126 ? -8.435 13.765 -27.072 1.00 84.44 126 VAL A C 1
ATOM 896 O O . VAL A 1 126 ? -9.026 13.134 -27.949 1.00 84.44 126 VAL A O 1
ATOM 899 N N . LEU A 1 127 ? -8.155 15.067 -27.200 1.00 83.69 127 LEU A N 1
ATOM 900 C CA . LEU A 1 127 ? -8.547 15.834 -28.388 1.00 83.69 127 LEU A CA 1
ATOM 901 C C . LEU A 1 127 ? -7.872 15.308 -29.664 1.00 83.69 127 LEU A C 1
ATOM 903 O O . LEU A 1 127 ? -8.528 15.198 -30.701 1.00 83.69 127 LEU A O 1
ATOM 907 N N . GLY A 1 128 ? -6.594 14.926 -29.583 1.00 86.62 128 GLY A N 1
ATOM 908 C CA . GLY A 1 128 ? -5.861 14.337 -30.703 1.00 86.62 128 GLY A CA 1
ATOM 909 C C . GLY A 1 128 ? -6.469 13.018 -31.186 1.00 86.62 128 GLY A C 1
ATOM 910 O O . GLY A 1 128 ? -6.723 12.855 -32.380 1.00 86.62 128 GLY A O 1
ATOM 911 N N . VAL A 1 129 ? -6.767 12.092 -30.269 1.00 90.00 129 VAL A N 1
ATOM 912 C CA . VAL A 1 129 ? -7.355 10.783 -30.612 1.00 90.00 129 VAL A CA 1
ATOM 913 C C . VAL A 1 129 ? -8.756 10.938 -31.208 1.00 90.00 129 VAL A C 1
ATOM 915 O O . VAL A 1 129 ? -9.066 10.295 -32.213 1.00 90.00 129 VAL A O 1
ATOM 918 N N . VAL A 1 130 ? -9.588 11.823 -30.649 1.00 87.75 130 VAL A N 1
ATOM 919 C CA . VAL A 1 130 ? -10.942 12.087 -31.166 1.00 87.75 130 VAL A CA 1
ATOM 920 C C . VAL A 1 130 ? -10.891 12.652 -32.589 1.00 87.75 130 VAL A C 1
ATOM 922 O O . VAL A 1 130 ? -11.639 12.192 -33.455 1.00 87.75 130 VAL A O 1
ATOM 925 N N . ALA A 1 131 ? -9.981 13.592 -32.868 1.00 87.25 131 ALA A N 1
ATOM 926 C CA . ALA A 1 131 ? -9.815 14.152 -34.209 1.00 87.25 131 ALA A CA 1
ATOM 927 C C . ALA A 1 131 ? -9.384 13.084 -35.232 1.00 87.25 131 ALA A C 1
ATOM 929 O O . ALA A 1 131 ? -9.950 13.009 -36.325 1.00 87.25 131 ALA A O 1
ATOM 930 N N . VAL A 1 132 ? -8.434 12.214 -34.873 1.00 87.75 132 VAL A N 1
ATOM 931 C CA . VAL A 1 132 ? -7.973 11.126 -35.754 1.00 87.75 132 VAL A CA 1
ATOM 932 C C . VAL A 1 132 ? -9.090 10.113 -36.018 1.00 87.75 132 VAL A C 1
ATOM 934 O O . VAL A 1 132 ? -9.315 9.737 -37.170 1.00 87.75 132 VAL A O 1
ATOM 937 N N . ALA A 1 133 ? -9.839 9.712 -34.988 1.00 84.62 133 ALA A N 1
ATOM 938 C CA . ALA A 1 133 ? -10.961 8.787 -35.137 1.00 84.62 133 ALA A CA 1
ATOM 939 C C . ALA A 1 133 ? -12.072 9.359 -36.036 1.00 84.62 133 ALA A C 1
ATOM 941 O O . ALA A 1 133 ? -12.611 8.637 -36.877 1.00 84.62 133 ALA A O 1
ATOM 942 N N . ALA A 1 134 ? -12.371 10.659 -35.928 1.00 79.50 134 ALA A N 1
ATOM 943 C CA . ALA A 1 134 ? -13.340 11.330 -36.794 1.00 79.50 134 ALA A CA 1
ATOM 944 C C . ALA A 1 134 ? -12.888 11.366 -38.267 1.00 79.50 134 ALA A C 1
ATOM 946 O O . ALA A 1 134 ? -13.699 11.121 -39.161 1.00 79.50 134 ALA A O 1
ATOM 947 N N . VAL A 1 135 ? -11.597 11.606 -38.534 1.00 83.62 135 VAL A N 1
ATOM 948 C CA . VAL A 1 135 ? -11.045 11.604 -39.902 1.00 83.62 135 VAL A CA 1
ATOM 949 C C . VAL A 1 135 ? -11.051 10.201 -40.509 1.00 83.62 135 VAL A C 1
ATOM 951 O O . VAL A 1 135 ? -11.491 10.032 -41.645 1.00 83.62 135 VAL A O 1
ATOM 954 N N . VAL A 1 136 ? -10.606 9.183 -39.768 1.00 84.00 136 VAL A N 1
ATOM 955 C CA . VAL A 1 136 ? -10.559 7.800 -40.273 1.00 84.00 136 VAL A CA 1
ATOM 956 C C . VAL A 1 136 ? -11.971 7.232 -40.438 1.00 84.00 136 VAL A C 1
ATOM 958 O O . VAL A 1 136 ? -12.294 6.691 -41.496 1.00 84.00 136 VAL A O 1
ATOM 961 N N . GLY A 1 137 ? -12.844 7.406 -39.442 1.00 78.81 137 GLY A N 1
ATOM 962 C CA . GLY A 1 137 ? -14.229 6.935 -39.489 1.00 78.81 137 GLY A CA 1
ATOM 963 C C . GLY A 1 137 ? -15.064 7.657 -40.549 1.00 78.81 137 GLY A C 1
ATOM 964 O O . GLY A 1 137 ? -15.708 7.013 -41.379 1.00 78.81 137 GLY A O 1
ATOM 965 N N . GLY A 1 138 ? -15.004 8.991 -40.580 1.00 78.12 138 GLY A N 1
ATOM 966 C CA . GLY A 1 138 ? -15.699 9.808 -41.576 1.00 78.12 138 GLY A CA 1
ATOM 967 C C . GLY A 1 138 ? -15.160 9.600 -42.992 1.00 78.12 138 GLY A C 1
ATOM 968 O O . GLY A 1 138 ? -15.938 9.520 -43.941 1.00 78.12 138 GLY A O 1
ATOM 969 N N . GLY A 1 139 ? -13.842 9.437 -43.140 1.00 78.06 139 GLY A N 1
ATOM 970 C CA . GLY A 1 139 ? -13.185 9.152 -44.414 1.00 78.06 139 GLY A CA 1
ATOM 971 C C . GLY A 1 139 ? -13.561 7.786 -44.986 1.00 78.06 139 GLY A C 1
ATOM 972 O O . GLY A 1 139 ? -13.896 7.699 -46.167 1.00 78.06 139 GLY A O 1
ATOM 973 N N . LEU A 1 140 ? -13.578 6.733 -44.160 1.00 79.56 140 LEU A N 1
ATOM 974 C CA . LEU A 1 140 ? -14.021 5.397 -44.573 1.00 79.56 140 LEU A CA 1
ATOM 975 C C . LEU A 1 140 ? -15.510 5.396 -44.936 1.00 79.56 140 LEU A C 1
ATOM 977 O O . LEU A 1 140 ? -15.869 4.923 -46.015 1.00 79.56 140 LEU A O 1
ATOM 981 N N . ALA A 1 141 ? -16.369 5.992 -44.103 1.00 77.56 141 ALA A N 1
ATOM 982 C CA . ALA A 1 141 ? -17.797 6.114 -44.398 1.00 77.56 141 ALA A CA 1
ATOM 983 C C . ALA A 1 141 ? -18.048 6.898 -45.702 1.00 77.56 141 ALA A C 1
ATOM 985 O O . ALA A 1 141 ? -18.790 6.437 -46.574 1.00 77.56 141 ALA A O 1
ATOM 986 N N . TYR A 1 142 ? -17.371 8.035 -45.898 1.00 80.12 142 TYR A N 1
ATOM 987 C CA . TYR A 1 142 ? -17.439 8.816 -47.136 1.00 80.12 142 TYR A CA 1
ATOM 988 C C . TYR A 1 142 ? -16.921 8.030 -48.347 1.00 80.12 142 TYR A C 1
ATOM 990 O O . TYR A 1 142 ? -17.528 8.078 -49.418 1.00 80.12 142 TYR A O 1
ATOM 998 N N . TYR A 1 143 ? -15.827 7.280 -48.196 1.00 81.75 143 TYR A N 1
ATOM 999 C CA . TYR A 1 143 ? -15.253 6.464 -49.264 1.00 81.75 143 TYR A CA 1
ATOM 1000 C C . TYR A 1 143 ? -16.211 5.355 -49.712 1.00 81.75 143 TYR A C 1
ATOM 1002 O O . TYR A 1 143 ? -16.436 5.208 -50.914 1.00 81.75 143 TYR A O 1
ATOM 1010 N N . PHE A 1 144 ? -16.838 4.628 -48.780 1.00 77.38 144 PHE A N 1
ATOM 1011 C CA . PHE A 1 144 ? -17.834 3.607 -49.121 1.00 77.38 144 PHE A CA 1
ATOM 1012 C C . PHE A 1 144 ? -19.066 4.225 -49.795 1.00 77.38 144 PHE A C 1
ATOM 1014 O O . PHE A 1 144 ? -19.443 3.788 -50.884 1.00 77.38 144 PHE A O 1
ATOM 1021 N N . VAL A 1 145 ? -19.628 5.312 -49.252 1.00 76.56 145 VAL A N 1
ATOM 1022 C CA . VAL A 1 145 ? -20.770 6.017 -49.873 1.00 76.56 145 VAL A CA 1
ATOM 1023 C C . VAL A 1 145 ? -20.420 6.542 -51.275 1.00 76.56 145 VAL A C 1
ATOM 1025 O O . VAL A 1 145 ? -21.215 6.423 -52.211 1.00 76.56 145 VAL A O 1
ATOM 1028 N N . LYS A 1 146 ? -19.206 7.068 -51.475 1.00 68.56 146 LYS A N 1
ATOM 1029 C CA . LYS A 1 146 ? -18.730 7.534 -52.787 1.00 68.56 146 LYS A CA 1
ATOM 1030 C C . LYS A 1 146 ? -18.458 6.385 -53.759 1.00 68.56 146 LYS A C 1
ATOM 1032 O O . LYS A 1 146 ? -18.693 6.558 -54.955 1.00 68.56 146 LYS A O 1
ATOM 1037 N N . LYS A 1 147 ? -18.019 5.215 -53.281 1.00 59.88 147 LYS A N 1
ATOM 1038 C CA . LYS A 1 147 ? -17.850 4.010 -54.110 1.00 59.88 147 LYS A CA 1
ATOM 1039 C C . LYS A 1 147 ? -19.198 3.516 -54.645 1.00 59.88 147 LYS A C 1
ATOM 1041 O O . LYS A 1 147 ? -19.283 3.182 -55.822 1.00 59.88 147 LYS A O 1
ATOM 1046 N N . HIS A 1 148 ? -20.263 3.590 -53.842 1.00 54.25 148 HIS A N 1
ATOM 1047 C CA . HIS A 1 148 ? -21.625 3.290 -54.303 1.00 54.25 148 HIS A CA 1
ATOM 1048 C C . HIS A 1 148 ? -22.194 4.366 -55.245 1.00 54.25 148 HIS A C 1
ATOM 1050 O O . HIS A 1 148 ? -22.933 4.036 -56.167 1.00 54.25 148 HIS A O 1
ATOM 1056 N N . LYS A 1 149 ? -21.784 5.638 -55.110 1.00 52.81 149 LYS A N 1
ATOM 1057 C CA . LYS A 1 149 ? -22.135 6.704 -56.072 1.00 52.81 149 LYS A CA 1
ATOM 1058 C C . LYS A 1 149 ? -21.353 6.650 -57.392 1.00 52.81 149 LYS A C 1
ATOM 1060 O O . LYS A 1 149 ? -21.866 7.090 -58.413 1.00 52.81 149 LYS A O 1
ATOM 1065 N N . LYS A 1 150 ? -20.140 6.084 -57.411 1.00 49.22 150 LYS A N 1
ATOM 1066 C CA . LYS A 1 150 ? -19.357 5.856 -58.644 1.00 49.22 150 LYS A CA 1
ATOM 1067 C C . LYS A 1 150 ? -19.902 4.702 -59.503 1.00 49.22 150 LYS A C 1
ATOM 1069 O O . LYS A 1 150 ? -19.523 4.616 -60.663 1.00 49.22 150 LYS A O 1
ATOM 1074 N N . ALA A 1 151 ? -20.797 3.867 -58.968 1.00 51.81 151 ALA A N 1
ATOM 1075 C CA . ALA A 1 151 ? -21.505 2.824 -59.718 1.00 51.81 151 ALA A CA 1
ATOM 1076 C C . ALA A 1 151 ? -22.870 3.278 -60.288 1.00 51.81 151 ALA A C 1
ATOM 1078 O O . ALA A 1 151 ? -23.510 2.512 -60.995 1.00 51.81 151 ALA A O 1
ATOM 1079 N N . ALA A 1 152 ? -23.312 4.511 -60.013 1.00 51.09 152 ALA A N 1
ATOM 1080 C CA . ALA A 1 152 ? -24.607 5.050 -60.450 1.00 51.09 152 ALA A CA 1
ATOM 1081 C C . ALA A 1 152 ? -24.436 6.381 -61.209 1.00 51.09 152 ALA A C 1
ATOM 1083 O O . ALA A 1 152 ? -25.072 7.386 -60.900 1.00 51.09 152 ALA A O 1
ATOM 1084 N N . GLY A 1 153 ? -23.513 6.395 -62.173 1.00 45.78 153 GLY A N 1
ATOM 1085 C CA . GLY A 1 153 ? -23.165 7.555 -63.000 1.00 45.78 153 GLY A CA 1
ATO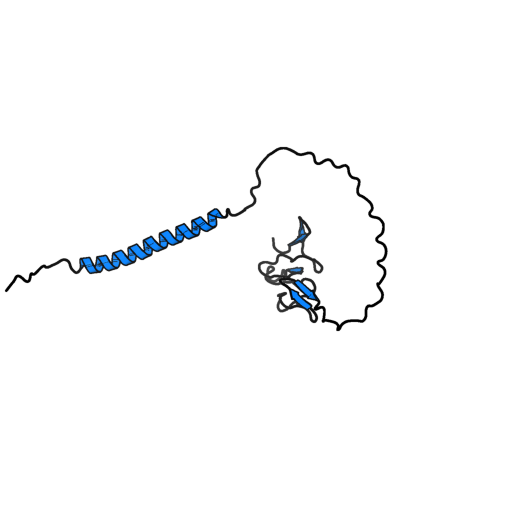M 1086 C C . GLY A 1 153 ? -23.100 7.232 -64.493 1.00 45.78 153 GLY A C 1
ATOM 1087 O O . GLY A 1 153 ? -22.147 7.620 -65.156 1.00 45.78 153 GLY A O 1
ATOM 1088 N N . GLY A 1 154 ? -24.096 6.497 -64.984 1.00 45.38 154 GLY A N 1
ATOM 1089 C CA . GLY A 1 154 ? -24.458 6.281 -66.391 1.00 45.38 154 GLY A CA 1
ATOM 1090 C C . GLY A 1 154 ? -25.725 5.418 -66.377 1.00 45.38 154 GLY A C 1
ATOM 1091 O O . GLY A 1 154 ? -25.704 4.359 -65.769 1.00 45.38 154 GLY A O 1
ATOM 1092 N N . SER A 1 155 ? -26.897 5.805 -66.867 1.00 41.2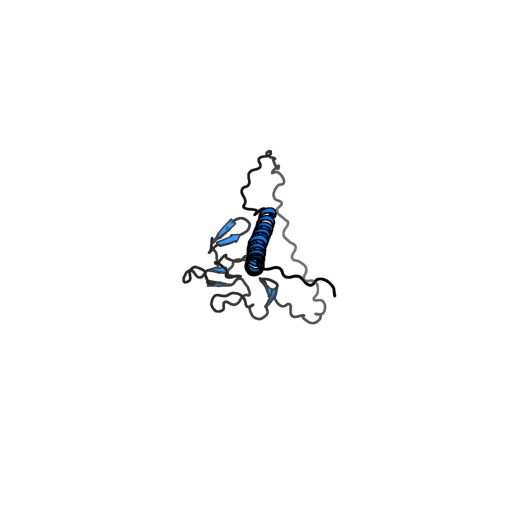5 155 SER A N 1
ATOM 1093 C CA . SER A 1 155 ? -27.275 6.836 -67.827 1.00 41.25 155 SER A CA 1
ATOM 1094 C C . SER A 1 155 ? -28.578 7.510 -67.400 1.00 41.25 155 SER A C 1
ATOM 1096 O O . SER A 1 155 ? -29.434 6.907 -66.758 1.00 41.25 155 SER A O 1
ATOM 1098 N N . ALA A 1 156 ? -28.727 8.763 -67.815 1.00 59.12 156 ALA A N 1
ATOM 1099 C CA . ALA A 1 156 ? -29.990 9.482 -67.842 1.00 59.12 156 ALA A CA 1
ATOM 1100 C C . ALA A 1 156 ? -31.024 8.801 -68.762 1.00 59.12 156 ALA A C 1
ATOM 1102 O O . ALA A 1 156 ? -30.663 8.321 -69.834 1.00 59.12 156 ALA A O 1
ATOM 1103 N N . THR A 1 157 ? -32.301 8.829 -68.369 1.00 42.81 157 THR A N 1
ATOM 1104 C CA . THR A 1 157 ? -33.518 8.886 -69.216 1.00 42.81 157 THR A CA 1
ATOM 1105 C C . THR A 1 157 ? -34.668 9.232 -68.253 1.00 42.81 157 THR A C 1
ATOM 1107 O O . THR A 1 157 ? -34.975 8.440 -67.372 1.00 42.81 157 THR A O 1
ATOM 1110 N N . GLN A 1 158 ? -35.021 10.515 -68.097 1.00 53.28 158 GLN A N 1
ATOM 1111 C CA . GLN A 1 158 ? -36.079 11.254 -68.816 1.00 53.28 158 GLN A CA 1
ATOM 1112 C C . GLN A 1 158 ? -37.480 10.632 -68.668 1.00 53.28 158 GLN A C 1
ATOM 1114 O O . GLN A 1 158 ? -37.741 9.566 -69.212 1.00 53.28 158 GLN A O 1
ATOM 1119 N N . VAL A 1 159 ? -38.396 11.365 -68.028 1.00 41.16 159 VAL A N 1
ATOM 1120 C CA . VAL A 1 159 ? -39.836 11.304 -68.319 1.00 41.16 159 VAL A CA 1
ATOM 1121 C C . VAL A 1 159 ? -40.272 12.743 -68.567 1.00 41.16 159 VAL A C 1
ATOM 1123 O O . VAL A 1 159 ? -40.330 13.548 -67.639 1.00 41.16 159 VAL A O 1
ATOM 1126 N N . GLN A 1 160 ? -40.500 13.070 -69.840 1.00 50.72 160 GLN A N 1
ATOM 1127 C CA . GLN A 1 160 ? -41.234 14.265 -70.232 1.00 50.72 160 GLN A CA 1
ATOM 1128 C C . GLN A 1 160 ? -42.714 13.910 -70.373 1.00 50.72 160 GLN A C 1
ATOM 1130 O O . GLN A 1 160 ? -43.049 12.866 -70.922 1.00 50.72 160 GLN A O 1
ATOM 1135 N N . VAL A 1 161 ? -43.533 14.814 -69.845 1.00 37.34 161 VAL A N 1
ATOM 1136 C CA . VAL A 1 161 ? -44.946 15.104 -70.125 1.00 37.34 161 VAL A CA 1
ATOM 1137 C C . VAL A 1 161 ? -45.496 14.443 -71.404 1.00 37.34 161 VAL A C 1
ATOM 1139 O O . VAL A 1 161 ? -45.104 14.838 -72.499 1.00 37.34 161 VAL A O 1
ATOM 1142 N N . GLU A 1 162 ? -46.367 13.440 -71.265 1.00 39.28 1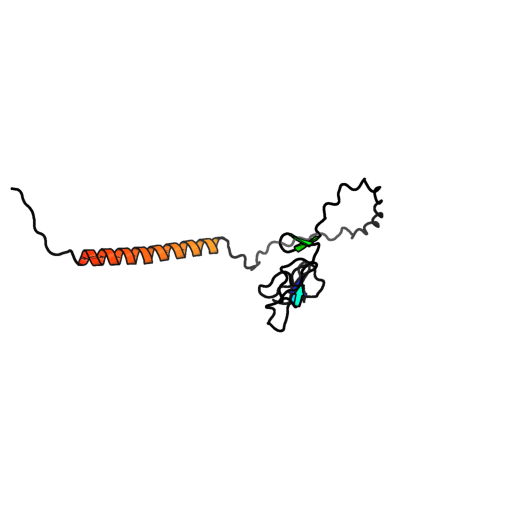62 GLU A N 1
ATOM 1143 C CA . GLU A 1 162 ? -47.829 13.475 -71.509 1.00 39.28 162 GLU A CA 1
ATOM 1144 C C . GLU A 1 162 ? -48.472 12.193 -70.945 1.00 39.28 162 GLU A C 1
ATOM 1146 O O . GLU A 1 162 ? -47.856 11.109 -71.087 1.00 39.28 162 GLU A O 1
#

Sequence (162 aa):
MDGQYCNGSTATTCADDITSACKCQDVANCATCNDTDGGSSCGACLKNLKLDGGKCEVCKDGFEMLGKLCVALETAVEPEDPKPPVEPEKPNPPINPDPSVKPTDPEATEESKNTRLSSGAIVGIVLGVVAVAAVVGGGLAYYFVKKHKKAAGGSATQVQVE

pLDDT: mean 75.96, std 19.44, range [37.34, 97.62]

Foldseek 3Di:
DAQWFDDPPDTDGADQADPTWGHQPPATQASGADVVVPSPAHPHGYPQFDQDPRHGDHGHPQFDDDPRDTHGPPPPDDPDDDDPDPPPPPPDDDPDDDPDDDPDDDDDDDDDPDPPVPPVVVVVVVVVVVVVCCCVVVVVVVVVVVVVVVVVDDDDDDDDDD

InterPro domains:
  IPR009030 Growth factor receptor cysteine-rich domain superfamily [SSF57184] (6-70)

Organism: NCBI:txid348837

Secondary structure (DSSP, 8-state):
-TTEEEETTEEEE--TT-SS-EEETTEEEEEEE-GGGTTSSEEEEPTTEEEETTEEEEEPTTEEEETTEEEE----------PPP-----PPPP----S-------------------HHHHHHHHHHHHHHHHHHHHHHHHHHHHHHHTTS-S--------

Radius of gyration: 33.37 Å; chains: 1; bounding box: 65×50×108 Å